Protein AF-A0A940VGE5-F1 (afdb_monomer)

Radius of gyration: 19.13 Å; Cα contacts (8 Å, |Δi|>4): 11; chains: 1; bounding box: 50×44×38 Å

Solvent-accessible surface area (backbone atoms only — not comparable to full-atom values): 4601 Å² total; per-residue (Å²): 142,84,87,67,93,64,66,62,64,66,54,54,49,48,64,59,47,46,59,55,50,51,52,51,51,50,52,53,24,62,75,46,75,68,41,73,60,55,53,63,73,35,67,67,49,32,50,52,51,52,52,53,48,48,67,50,49,52,60,50,52,51,56,56,53,54,60,68,69,69,66,82,74,91,82,124

Secondary structure (DSSP, 8-state):
--S----HHHHHHHHHHHHHHHHHHHHHHHHTTT-TTHHHHSHHHHHHHHHHHHHHHHHHHHHHHHHHHSTTSTT-

Mean predicted aligned error: 9.23 Å

Structure (mmCIF, N/CA/C/O backbone):
data_AF-A0A940VGE5-F1
#
_entry.id   AF-A0A940VGE5-F1
#
loop_
_atom_site.group_PDB
_atom_site.id
_atom_site.type_symbol
_atom_site.label_atom_id
_atom_site.label_alt_id
_atom_site.label_comp_id
_atom_site.label_asym_id
_atom_site.label_entity_id
_atom_site.label_seq_id
_atom_site.pdbx_PDB_ins_code
_atom_site.Cartn_x
_atom_site.Cartn_y
_atom_site.Cartn_z
_atom_site.occupancy
_atom_site.B_iso_or_equiv
_atom_site.auth_seq_id
_atom_site.auth_comp_id
_atom_site.auth_asym_id
_atom_site.auth_atom_id
_atom_site.pdbx_PDB_model_num
ATOM 1 N N . MET A 1 1 ? -11.479 29.071 4.184 1.00 46.16 1 MET A N 1
ATOM 2 C CA . MET A 1 1 ? -11.098 27.763 3.604 1.00 46.16 1 MET A CA 1
ATOM 3 C C . MET A 1 1 ? -10.360 26.910 4.648 1.00 46.16 1 MET A C 1
ATOM 5 O O . MET A 1 1 ? -9.225 26.524 4.438 1.00 46.16 1 MET A O 1
ATOM 9 N N . LYS A 1 2 ? -11.011 26.634 5.789 1.00 48.25 2 LYS A N 1
ATOM 10 C CA . LYS A 1 2 ? -10.529 25.779 6.897 1.00 48.25 2 LYS A CA 1
ATOM 11 C C . LYS A 1 2 ? -11.488 24.590 7.069 1.00 48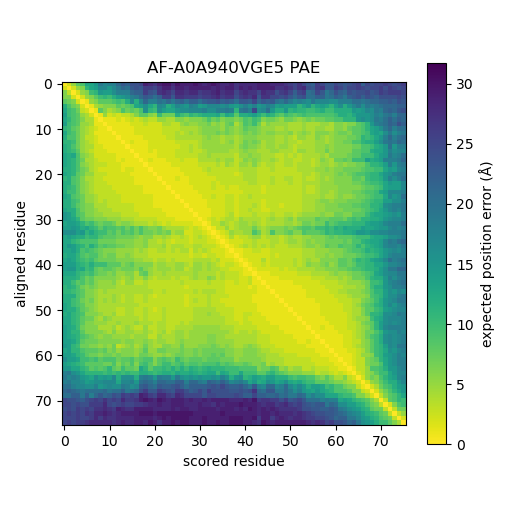.25 2 LYS A C 1
ATOM 13 O O . LYS A 1 2 ? -12.051 24.398 8.136 1.00 48.25 2 LYS A O 1
ATOM 18 N N . LYS A 1 3 ? -11.858 23.927 5.967 1.00 52.25 3 LYS A N 1
ATOM 19 C CA . LYS A 1 3 ? -12.976 22.959 5.982 1.00 52.25 3 LYS A CA 1
ATOM 20 C C . LYS A 1 3 ? -12.529 21.499 6.043 1.00 52.25 3 LYS A C 1
ATOM 22 O O . LYS A 1 3 ? -13.369 20.627 6.191 1.00 52.25 3 LYS A O 1
ATOM 27 N N . PHE A 1 4 ? -11.225 21.252 5.993 1.00 58.50 4 PHE A N 1
ATOM 28 C CA . PHE A 1 4 ? -10.647 19.931 6.160 1.00 58.50 4 PHE A CA 1
ATOM 29 C C . PHE A 1 4 ? -9.285 20.104 6.832 1.00 58.50 4 PHE A C 1
ATOM 31 O O . PHE A 1 4 ? -8.301 20.386 6.156 1.00 58.50 4 PHE A O 1
ATOM 38 N N . ASP A 1 5 ? -9.243 20.012 8.162 1.00 62.50 5 ASP A N 1
ATOM 39 C CA . ASP A 1 5 ? -8.023 20.040 8.990 1.00 62.50 5 ASP A CA 1
ATOM 40 C C . ASP A 1 5 ? -7.195 18.749 8.788 1.00 62.50 5 ASP A C 1
ATOM 42 O O . ASP A 1 5 ? -6.706 18.126 9.726 1.00 62.50 5 ASP A O 1
ATOM 46 N N . TYR A 1 6 ? -7.087 18.279 7.539 1.00 68.56 6 TYR A N 1
ATOM 47 C CA . TYR A 1 6 ? -6.178 17.196 7.213 1.00 68.56 6 TYR A CA 1
ATOM 48 C C . TYR A 1 6 ? -4.767 17.764 7.319 1.00 68.56 6 TYR A C 1
ATOM 50 O O . TYR A 1 6 ? -4.457 18.750 6.639 1.00 68.56 6 TYR A O 1
ATOM 58 N N . PRO A 1 7 ? -3.903 17.176 8.159 1.00 78.12 7 PRO A N 1
ATOM 59 C CA . PRO A 1 7 ? -2.542 17.654 8.272 1.00 78.12 7 PRO A CA 1
ATOM 60 C C . PRO A 1 7 ? -1.893 17.574 6.884 1.00 78.12 7 PRO A C 1
ATOM 62 O O . PRO A 1 7 ? -1.847 16.515 6.261 1.00 78.12 7 PRO A O 1
ATOM 65 N N . GLY A 1 8 ? -1.424 18.712 6.362 1.00 82.81 8 GLY A N 1
ATOM 66 C CA . GLY A 1 8 ? -0.850 18.777 5.012 1.00 82.81 8 GLY A CA 1
ATOM 67 C C . GLY A 1 8 ? 0.390 17.890 4.853 1.00 82.81 8 GLY A C 1
ATOM 68 O O . GLY A 1 8 ? 0.661 17.395 3.764 1.00 82.81 8 GLY A O 1
ATOM 69 N N . ALA A 1 9 ? 1.103 17.628 5.954 1.00 88.69 9 ALA A N 1
ATOM 70 C CA . ALA A 1 9 ? 2.302 16.796 5.980 1.00 88.69 9 ALA A CA 1
ATOM 71 C C . ALA A 1 9 ? 2.070 15.355 5.462 1.00 88.69 9 ALA A C 1
ATOM 73 O O . ALA A 1 9 ? 2.742 14.975 4.504 1.00 88.69 9 ALA A O 1
ATOM 74 N N . PRO A 1 10 ? 1.130 14.551 6.001 1.00 87.31 10 PRO A N 1
ATOM 75 C CA . PRO A 1 10 ? 0.844 13.221 5.461 1.00 87.31 10 PRO A CA 1
ATOM 76 C C . PRO A 1 10 ? 0.305 13.231 4.028 1.00 87.31 10 PRO A C 1
ATOM 78 O O . PRO A 1 10 ? 0.577 12.288 3.291 1.00 87.31 10 PRO A O 1
ATOM 81 N N . LEU A 1 11 ? -0.395 14.289 3.598 1.00 90.69 11 LEU A N 1
ATOM 82 C CA . LEU A 1 11 ? -0.842 14.404 2.207 1.00 90.69 11 LEU A CA 1
ATOM 83 C C . LEU A 1 11 ? 0.355 14.522 1.251 1.00 90.69 11 LEU A C 1
ATOM 85 O O . LEU A 1 11 ? 0.461 13.768 0.288 1.00 90.69 11 LEU A O 1
ATOM 89 N N . VAL A 1 12 ? 1.285 15.433 1.550 1.00 92.69 12 VAL A N 1
ATOM 90 C CA . VAL A 1 12 ? 2.521 15.618 0.774 1.00 92.69 12 VAL A CA 1
ATOM 91 C C . VAL A 1 12 ? 3.373 14.352 0.809 1.00 92.69 12 VAL A C 1
ATOM 93 O O . VAL A 1 12 ? 3.869 13.919 -0.228 1.00 92.69 12 VAL A O 1
ATOM 96 N N . LEU A 1 13 ? 3.496 13.717 1.979 1.00 92.88 13 LEU A N 1
ATOM 97 C CA . LEU A 1 13 ? 4.222 12.459 2.124 1.00 92.88 13 LEU A CA 1
ATOM 98 C C . LEU A 1 13 ? 3.613 11.357 1.248 1.00 92.88 13 LEU A C 1
ATOM 100 O O . LEU A 1 13 ? 4.349 10.674 0.548 1.00 92.88 13 LEU A O 1
ATOM 104 N N . GLY A 1 14 ? 2.286 11.217 1.224 1.00 92.69 14 GLY A N 1
ATOM 105 C CA . GLY A 1 14 ? 1.601 10.261 0.352 1.00 92.69 14 GLY A CA 1
ATOM 106 C C . GLY A 1 14 ? 1.851 10.529 -1.134 1.00 92.69 14 GLY A C 1
ATOM 107 O O . GLY A 1 14 ? 2.129 9.597 -1.883 1.00 92.69 14 GLY A O 1
ATOM 108 N N . VAL A 1 15 ? 1.832 11.799 -1.552 1.00 94.38 15 VAL A N 1
ATOM 109 C CA . VAL A 1 15 ? 2.109 12.200 -2.944 1.00 94.38 15 VAL A CA 1
ATOM 110 C C . VAL A 1 15 ? 3.552 11.900 -3.355 1.00 94.38 15 VAL A C 1
ATOM 112 O O . VAL A 1 15 ? 3.781 11.507 -4.493 1.00 94.38 15 VAL A O 1
ATOM 115 N N . ILE A 1 16 ? 4.523 12.052 -2.452 1.00 95.38 16 ILE A N 1
ATOM 116 C CA . ILE A 1 16 ? 5.935 11.741 -2.729 1.00 95.38 16 ILE A CA 1
ATOM 117 C C . ILE A 1 16 ? 6.181 10.227 -2.706 1.00 95.38 16 ILE A C 1
ATOM 119 O O . ILE A 1 16 ? 6.874 9.697 -3.571 1.00 95.38 16 ILE A O 1
ATOM 123 N N . LEU A 1 17 ? 5.617 9.519 -1.725 1.00 94.81 17 LEU A N 1
ATOM 124 C CA . LEU A 1 17 ? 5.826 8.080 -1.556 1.00 94.81 17 LEU A CA 1
ATOM 125 C C . LEU A 1 17 ? 5.067 7.240 -2.586 1.00 94.81 17 LEU A C 1
ATOM 127 O O . LEU A 1 17 ? 5.535 6.159 -2.928 1.00 94.81 17 LEU A O 1
ATOM 131 N N . GLY A 1 18 ? 3.928 7.718 -3.089 1.00 94.25 18 GLY A N 1
ATOM 132 C CA . GLY A 1 18 ? 3.126 7.045 -4.113 1.00 94.25 18 GLY A CA 1
ATOM 133 C C . GLY A 1 18 ? 3.932 6.596 -5.340 1.00 94.25 18 GLY A C 1
ATOM 134 O O . GLY A 1 18 ? 4.016 5.390 -5.576 1.00 94.25 18 GLY A O 1
ATOM 135 N N . PRO A 1 19 ? 4.582 7.510 -6.089 1.00 95.88 19 PRO A N 1
ATOM 136 C CA . PRO A 1 19 ? 5.381 7.140 -7.258 1.00 95.88 19 PRO A CA 1
ATOM 137 C C . PRO A 1 19 ? 6.572 6.247 -6.891 1.00 95.88 19 PRO A C 1
ATOM 139 O O . PRO A 1 19 ? 6.892 5.317 -7.624 1.00 95.88 19 PRO A O 1
ATOM 142 N N . MET A 1 20 ? 7.189 6.447 -5.720 1.00 96.00 20 MET A N 1
ATOM 143 C CA . MET A 1 20 ? 8.255 5.555 -5.250 1.00 96.00 20 MET A CA 1
ATOM 144 C C . MET A 1 20 ? 7.741 4.129 -5.006 1.00 96.00 20 MET A C 1
ATOM 146 O O . MET A 1 20 ? 8.450 3.160 -5.277 1.00 96.00 20 MET A O 1
ATOM 150 N N . ALA A 1 21 ? 6.527 3.976 -4.477 1.00 94.25 21 ALA A N 1
ATOM 151 C CA . ALA A 1 21 ? 5.912 2.672 -4.265 1.00 94.25 21 ALA A CA 1
ATOM 152 C C . ALA A 1 21 ? 5.596 1.978 -5.598 1.00 94.25 21 ALA A C 1
ATOM 154 O O . ALA A 1 21 ? 5.906 0.797 -5.749 1.00 94.25 21 ALA A O 1
ATOM 155 N N . GLU A 1 22 ? 5.046 2.710 -6.569 1.00 95.12 22 GLU A N 1
ATOM 156 C CA . GLU A 1 22 ? 4.751 2.195 -7.911 1.00 95.12 22 GLU A CA 1
ATOM 157 C C . GLU A 1 22 ? 6.022 1.765 -8.656 1.00 95.12 22 GLU A C 1
ATOM 159 O O . GLU A 1 22 ? 6.082 0.650 -9.179 1.00 95.12 22 GLU A O 1
ATOM 164 N N . ASP A 1 23 ? 7.079 2.579 -8.613 1.00 96.62 23 ASP A N 1
ATOM 165 C CA . ASP A 1 23 ? 8.376 2.240 -9.203 1.00 96.62 23 ASP A CA 1
ATOM 166 C C . ASP A 1 23 ? 8.967 0.967 -8.588 1.00 96.62 23 ASP A C 1
ATOM 168 O O . ASP A 1 23 ? 9.482 0.101 -9.300 1.00 96.62 23 ASP A O 1
ATOM 172 N N . ASN A 1 24 ? 8.895 0.824 -7.263 1.00 92.81 24 ASN A N 1
ATOM 173 C CA . ASN A 1 24 ? 9.401 -0.361 -6.570 1.00 92.81 24 ASN A CA 1
ATOM 174 C C . ASN A 1 24 ? 8.558 -1.609 -6.860 1.00 92.81 24 ASN A C 1
ATOM 176 O O . ASN A 1 24 ? 9.121 -2.692 -7.036 1.00 92.81 24 ASN A O 1
ATOM 180 N N . LEU A 1 25 ? 7.234 -1.470 -6.957 1.00 92.25 25 LEU A N 1
ATOM 181 C CA . LEU A 1 25 ? 6.340 -2.553 -7.359 1.00 92.25 25 LEU A CA 1
ATOM 182 C C . LEU A 1 25 ? 6.650 -3.011 -8.787 1.00 92.25 25 LEU A C 1
ATOM 184 O O . LEU A 1 25 ? 6.829 -4.204 -9.025 1.00 92.25 25 LEU A O 1
ATOM 188 N N . ASN A 1 26 ? 6.783 -2.073 -9.725 1.00 94.31 26 ASN A N 1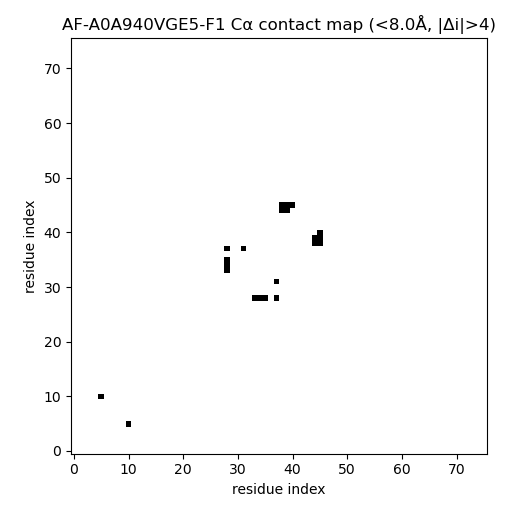
ATOM 189 C CA . ASN A 1 26 ? 7.098 -2.381 -11.115 1.00 94.31 26 ASN A CA 1
ATOM 190 C C . ASN A 1 26 ? 8.475 -3.049 -11.238 1.00 94.31 26 ASN A C 1
ATOM 192 O O . ASN A 1 26 ? 8.614 -4.081 -11.888 1.00 94.31 26 ASN A O 1
ATOM 196 N N . ARG A 1 27 ? 9.492 -2.546 -10.524 1.00 93.06 27 ARG A N 1
ATOM 197 C CA . ARG A 1 27 ? 10.814 -3.193 -10.446 1.00 93.06 27 ARG A CA 1
ATOM 198 C C . ARG A 1 27 ? 10.724 -4.624 -9.919 1.00 93.06 27 ARG A C 1
ATOM 200 O O . ARG A 1 27 ? 11.356 -5.511 -10.487 1.00 93.06 27 ARG A O 1
ATOM 207 N N . ALA A 1 28 ? 9.946 -4.862 -8.864 1.00 91.38 28 ALA A N 1
ATOM 208 C CA . ALA A 1 28 ? 9.758 -6.200 -8.308 1.00 91.38 28 ALA A CA 1
ATOM 209 C C . ALA A 1 28 ? 9.082 -7.154 -9.308 1.00 91.38 28 ALA A C 1
ATOM 211 O O . ALA A 1 28 ? 9.516 -8.300 -9.449 1.00 91.38 28 ALA A O 1
ATOM 212 N N . LEU A 1 29 ? 8.067 -6.678 -10.036 1.00 92.38 29 LEU A N 1
ATOM 213 C CA . LEU A 1 29 ? 7.376 -7.451 -11.068 1.00 92.38 29 LEU A CA 1
ATOM 214 C C . LEU A 1 29 ? 8.277 -7.719 -12.274 1.00 92.38 29 LEU A C 1
ATOM 216 O O . LEU A 1 29 ? 8.356 -8.858 -12.718 1.00 92.38 29 LEU A O 1
ATOM 220 N N . LEU A 1 30 ? 9.026 -6.726 -12.756 1.00 93.88 30 LEU A N 1
ATOM 221 C CA . LEU A 1 30 ? 9.997 -6.889 -13.842 1.00 93.88 30 LEU A CA 1
ATOM 222 C C . LEU A 1 30 ? 11.047 -7.958 -13.515 1.00 93.88 30 LEU A C 1
ATOM 224 O O . LEU A 1 30 ? 11.313 -8.830 -14.340 1.00 93.88 30 LEU A O 1
ATOM 228 N N . VAL A 1 31 ? 11.599 -7.938 -12.298 1.00 92.00 31 VAL A N 1
ATOM 229 C CA . VAL A 1 31 ? 12.560 -8.954 -11.824 1.00 92.00 31 VAL A CA 1
ATOM 230 C C . VAL A 1 31 ? 11.920 -10.341 -11.718 1.00 92.00 31 VAL A C 1
ATOM 232 O O . VAL A 1 31 ? 12.600 -11.349 -11.896 1.00 92.00 31 VAL A O 1
ATOM 235 N N . SER A 1 32 ? 10.614 -10.399 -11.468 1.00 90.12 32 SER A N 1
ATOM 236 C CA . SER A 1 32 ? 9.849 -11.642 -11.322 1.00 90.12 32 SER A CA 1
ATOM 237 C C . SER A 1 32 ? 9.155 -12.069 -12.617 1.00 90.12 32 SER A C 1
ATOM 239 O O . SER A 1 32 ? 8.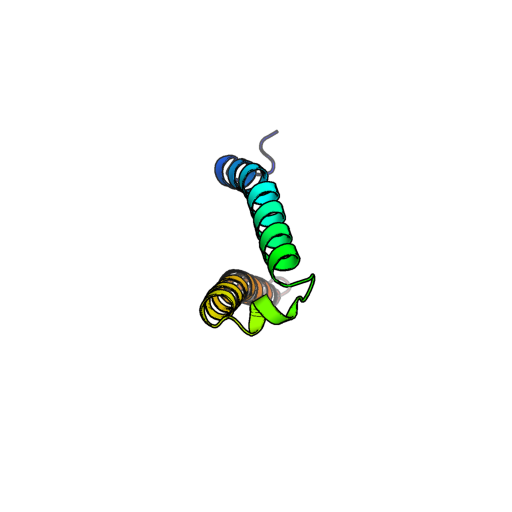213 -12.850 -12.568 1.00 90.12 32 SER A O 1
ATOM 241 N N . ALA A 1 33 ? 9.580 -11.544 -13.774 1.00 91.06 33 ALA A N 1
ATOM 242 C CA . ALA A 1 33 ? 8.977 -11.831 -15.079 1.00 91.06 33 ALA A CA 1
ATOM 243 C C . ALA A 1 33 ? 7.453 -11.576 -15.130 1.00 91.06 33 ALA A C 1
ATOM 245 O O . ALA A 1 33 ? 6.698 -12.329 -15.740 1.00 91.06 33 ALA A O 1
ATOM 246 N N . ASN A 1 34 ? 7.008 -10.491 -14.491 1.00 86.69 34 ASN A N 1
ATOM 247 C CA . ASN A 1 34 ? 5.612 -10.067 -14.355 1.00 86.69 34 ASN A CA 1
ATOM 248 C C . ASN A 1 34 ? 4.720 -11.046 -13.560 1.00 86.69 34 ASN A C 1
ATOM 250 O O . ASN A 1 34 ? 3.493 -11.008 -13.673 1.00 86.69 34 ASN A O 1
ATOM 254 N N . ASP A 1 35 ? 5.322 -11.907 -12.735 1.00 90.06 35 ASP A N 1
ATOM 255 C CA . ASP A 1 35 ? 4.600 -12.791 -11.824 1.00 90.06 35 ASP A CA 1
ATOM 256 C C . ASP A 1 35 ? 4.246 -12.073 -10.511 1.00 90.06 35 ASP A C 1
ATOM 258 O O . ASP A 1 35 ? 5.108 -11.732 -9.698 1.00 90.06 35 ASP A O 1
ATOM 262 N N . TRP A 1 36 ? 2.948 -11.874 -10.283 1.00 89.31 36 TRP A N 1
ATOM 263 C CA . TRP A 1 36 ? 2.399 -11.251 -9.074 1.00 89.31 36 TRP A CA 1
ATOM 264 C C . TRP A 1 36 ? 2.481 -12.147 -7.836 1.00 89.31 36 TRP A C 1
ATOM 266 O O . TRP A 1 36 ? 2.402 -11.654 -6.706 1.00 89.31 36 TRP A O 1
ATOM 276 N N . SER A 1 37 ? 2.673 -13.455 -8.018 1.00 90.88 37 SER A N 1
ATOM 277 C CA . SER 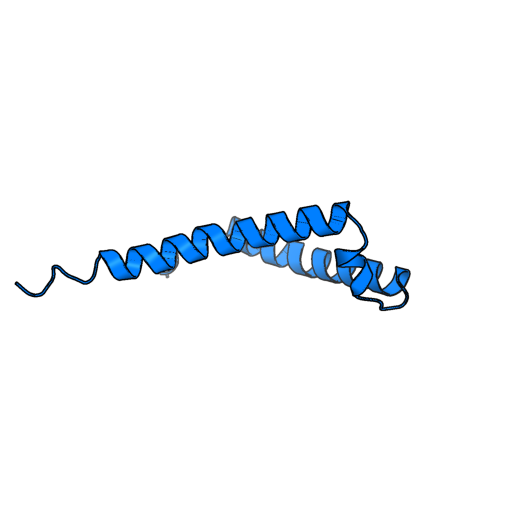A 1 37 ? 2.788 -14.406 -6.916 1.00 90.88 37 SER A CA 1
ATOM 278 C C . SER A 1 37 ? 4.015 -14.138 -6.040 1.00 90.88 37 SER A C 1
ATOM 280 O O . SER A 1 37 ? 4.007 -14.497 -4.861 1.00 90.88 37 SER A O 1
ATOM 282 N N . ILE A 1 38 ? 5.023 -13.415 -6.551 1.00 89.06 38 ILE A N 1
ATOM 283 C CA . ILE A 1 38 ? 6.227 -13.028 -5.804 1.00 89.06 38 ILE A CA 1
ATOM 284 C C . ILE A 1 38 ? 5.910 -12.275 -4.505 1.00 89.06 38 ILE A C 1
ATOM 286 O O . ILE A 1 38 ? 6.608 -12.450 -3.503 1.00 89.06 38 ILE A O 1
ATOM 290 N N . LEU A 1 39 ? 4.836 -11.479 -4.494 1.00 88.56 39 LEU A N 1
ATOM 291 C CA . LEU A 1 39 ? 4.425 -10.686 -3.334 1.00 88.56 39 LEU A CA 1
ATOM 292 C C . LEU A 1 39 ? 3.972 -11.567 -2.161 1.00 88.56 39 LEU A C 1
ATOM 294 O O . LEU A 1 39 ? 4.108 -11.160 -1.007 1.00 88.56 39 LEU A O 1
ATOM 298 N N . VAL A 1 40 ? 3.470 -12.769 -2.463 1.00 91.69 40 VAL A N 1
ATOM 299 C CA . VAL A 1 40 ? 2.954 -13.749 -1.494 1.00 91.69 40 VAL A CA 1
ATOM 300 C C . VAL A 1 40 ? 3.981 -14.850 -1.213 1.00 91.69 40 V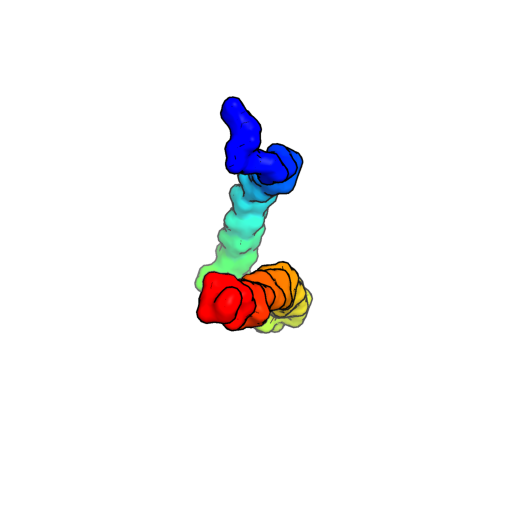AL A C 1
ATOM 302 O O . VAL A 1 40 ? 4.110 -15.293 -0.076 1.00 91.69 40 VAL A O 1
ATOM 305 N N . GLN A 1 41 ? 4.754 -15.269 -2.220 1.00 91.44 41 GLN A N 1
ATOM 306 C CA . GLN A 1 41 ? 5.790 -16.299 -2.077 1.00 91.44 41 GLN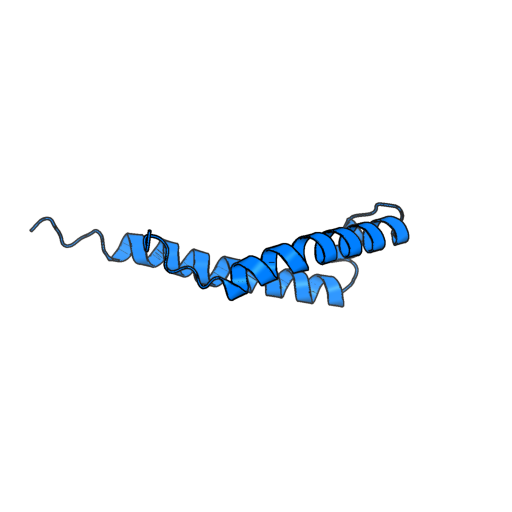 A CA 1
ATOM 307 C C . GLN A 1 41 ? 6.984 -15.829 -1.234 1.00 91.44 41 GLN A C 1
ATOM 309 O O . GLN A 1 41 ? 7.656 -16.640 -0.598 1.00 91.44 41 GLN A O 1
ATOM 314 N N . ARG A 1 42 ? 7.272 -14.520 -1.212 1.00 90.50 42 ARG A N 1
ATOM 315 C CA . ARG A 1 42 ? 8.343 -13.941 -0.388 1.00 90.50 42 ARG A CA 1
ATOM 316 C C . ARG A 1 42 ? 7.820 -13.713 1.039 1.00 90.50 42 ARG A C 1
ATOM 318 O O . ARG A 1 42 ? 7.021 -12.798 1.232 1.00 90.50 42 ARG A O 1
ATOM 325 N N . PRO A 1 43 ? 8.319 -14.429 2.066 1.00 90.31 43 PRO A N 1
ATOM 326 C CA . PRO A 1 43 ? 7.774 -14.344 3.428 1.00 90.31 43 PRO A CA 1
ATOM 327 C C . PRO A 1 43 ? 7.890 -12.940 4.042 1.00 90.31 43 PRO A C 1
ATOM 329 O O . PRO A 1 43 ? 7.013 -12.505 4.785 1.00 90.31 43 PRO A O 1
ATOM 332 N N . ILE A 1 44 ? 8.943 -12.195 3.690 1.00 93.81 44 ILE A N 1
ATOM 333 C CA . ILE A 1 44 ? 9.137 -10.807 4.134 1.00 93.81 44 ILE A CA 1
ATOM 334 C C . ILE A 1 44 ? 8.067 -9.896 3.517 1.00 93.81 44 ILE A C 1
ATOM 336 O O . ILE A 1 44 ? 7.397 -9.165 4.240 1.00 93.81 44 ILE A O 1
ATOM 340 N N . SER A 1 45 ? 7.866 -9.984 2.197 1.00 92.94 45 SER A N 1
ATOM 341 C CA . SER A 1 45 ? 6.827 -9.223 1.487 1.00 92.94 45 SER A CA 1
ATOM 342 C C . SER A 1 45 ? 5.442 -9.534 2.046 1.00 92.94 45 SER A C 1
ATOM 344 O O . SER A 1 45 ? 4.684 -8.622 2.368 1.00 92.94 45 SER A O 1
ATOM 346 N N . LEU A 1 46 ? 5.148 -10.821 2.251 1.00 94.00 46 LEU A N 1
ATOM 347 C CA . LEU A 1 46 ? 3.889 -11.276 2.826 1.00 94.00 46 LEU A CA 1
ATOM 348 C C . LEU A 1 46 ? 3.654 -10.687 4.223 1.00 94.00 46 LEU A C 1
ATOM 350 O O . LEU A 1 46 ? 2.559 -10.214 4.511 1.00 94.00 46 LEU A O 1
ATOM 354 N N . THR A 1 47 ? 4.684 -10.662 5.073 1.00 96.06 47 THR A N 1
ATOM 355 C CA . THR A 1 47 ? 4.594 -10.081 6.422 1.00 96.06 47 THR A CA 1
ATOM 356 C C . THR A 1 47 ? 4.228 -8.599 6.359 1.00 96.06 47 THR A C 1
ATOM 358 O O . THR A 1 47 ? 3.296 -8.167 7.034 1.00 96.06 47 THR A O 1
ATOM 361 N N . PHE A 1 48 ? 4.904 -7.819 5.511 1.00 94.38 48 PHE A N 1
ATOM 362 C CA . PHE A 1 48 ? 4.588 -6.400 5.325 1.00 94.38 48 PHE A CA 1
ATOM 363 C C . PHE A 1 48 ? 3.192 -6.177 4.740 1.00 94.38 48 PHE A C 1
ATOM 365 O O . PHE A 1 48 ? 2.493 -5.264 5.173 1.00 94.38 48 PHE A O 1
ATOM 372 N N . LEU A 1 49 ? 2.761 -7.020 3.802 1.00 93.94 49 LEU A N 1
ATOM 373 C CA . LEU A 1 49 ? 1.433 -6.941 3.199 1.00 93.94 49 LEU A CA 1
ATOM 374 C C . LEU A 1 49 ? 0.327 -7.227 4.224 1.00 93.94 49 LEU A C 1
ATOM 376 O O . LEU A 1 49 ? -0.669 -6.508 4.269 1.00 93.94 49 LEU A O 1
ATOM 380 N N . ILE A 1 50 ? 0.531 -8.214 5.102 1.00 96.75 50 ILE A N 1
ATOM 381 C CA . ILE A 1 50 ? -0.372 -8.500 6.225 1.00 96.75 50 ILE A CA 1
ATOM 382 C C . ILE A 1 50 ? -0.409 -7.317 7.199 1.00 96.75 50 ILE A C 1
ATOM 384 O O . ILE A 1 50 ? -1.492 -6.879 7.580 1.00 96.75 50 ILE A O 1
ATOM 388 N N . LEU A 1 51 ? 0.747 -6.763 7.579 1.00 96.69 51 LEU A N 1
ATOM 389 C CA . LEU A 1 51 ? 0.808 -5.600 8.471 1.00 96.69 51 LEU A CA 1
ATOM 390 C C . LEU A 1 51 ? 0.097 -4.379 7.874 1.00 96.69 51 LEU A C 1
ATOM 392 O O . LEU A 1 51 ? -0.658 -3.711 8.579 1.00 96.69 51 LEU A O 1
ATOM 396 N N . ALA A 1 52 ? 0.285 -4.115 6.579 1.00 94.06 52 ALA A N 1
ATOM 397 C CA . ALA A 1 52 ? -0.406 -3.043 5.870 1.00 94.06 52 ALA A CA 1
ATOM 398 C C . ALA A 1 52 ? -1.927 -3.263 5.852 1.00 94.06 52 ALA A C 1
ATOM 400 O O . ALA A 1 52 ? -2.687 -2.338 6.139 1.00 94.06 52 ALA A O 1
ATOM 401 N N . ALA A 1 53 ? -2.378 -4.493 5.583 1.00 96.38 53 ALA A N 1
ATOM 402 C CA . ALA A 1 53 ? -3.794 -4.838 5.626 1.00 96.38 53 ALA A CA 1
ATOM 403 C C . ALA A 1 53 ? -4.384 -4.622 7.028 1.00 96.38 53 ALA A C 1
ATOM 405 O O . ALA A 1 53 ? -5.430 -3.993 7.153 1.00 96.38 53 ALA A O 1
ATOM 406 N N . ILE A 1 54 ? -3.699 -5.059 8.089 1.00 97.50 54 ILE A N 1
ATOM 407 C CA . ILE A 1 54 ? -4.128 -4.844 9.481 1.00 97.50 54 ILE A CA 1
ATOM 408 C C . ILE A 1 54 ? -4.215 -3.346 9.799 1.00 97.50 54 ILE A C 1
ATOM 410 O O . ILE A 1 54 ? -5.216 -2.901 10.360 1.00 97.50 54 ILE A O 1
ATOM 414 N N . ALA A 1 55 ? -3.207 -2.563 9.406 1.00 95.12 55 ALA A N 1
ATOM 415 C CA . ALA A 1 55 ? -3.161 -1.122 9.650 1.00 95.12 55 ALA A CA 1
ATOM 416 C C . ALA A 1 55 ? -4.338 -0.364 9.014 1.00 95.12 55 ALA A C 1
ATOM 418 O O . ALA A 1 55 ? -4.744 0.667 9.541 1.00 95.12 55 ALA A O 1
ATOM 419 N N . ILE A 1 56 ? -4.901 -0.875 7.915 1.00 94.62 56 ILE A N 1
ATOM 420 C CA . ILE A 1 56 ? -6.082 -0.300 7.258 1.00 94.62 56 ILE A CA 1
ATOM 421 C C . ILE A 1 56 ? -7.376 -0.891 7.834 1.00 94.62 56 ILE A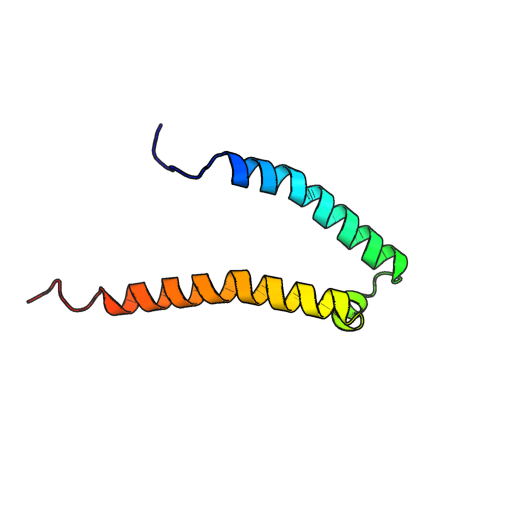 C 1
ATOM 423 O O . ILE A 1 56 ? -8.295 -0.151 8.177 1.00 94.62 56 ILE A O 1
ATOM 427 N N . VAL A 1 57 ? -7.464 -2.218 7.957 1.00 96.56 57 VAL A N 1
ATOM 428 C CA . VAL A 1 57 ? -8.696 -2.934 8.327 1.00 96.56 57 VAL A CA 1
ATOM 429 C C . VAL A 1 57 ? -9.099 -2.673 9.775 1.00 96.56 57 VAL A C 1
ATOM 431 O O . VAL A 1 57 ? -10.286 -2.512 10.039 1.00 96.56 57 VAL A O 1
ATOM 434 N N . VAL A 1 58 ? -8.149 -2.598 10.711 1.00 95.75 58 VAL A N 1
ATOM 435 C CA . VAL A 1 58 ? -8.450 -2.355 12.132 1.00 95.75 58 VAL A CA 1
ATOM 436 C C . VAL A 1 58 ? -9.165 -1.016 12.352 1.00 95.75 58 VAL A C 1
ATOM 438 O O . VAL A 1 58 ? -10.289 -1.054 12.857 1.00 95.75 58 VAL A O 1
ATOM 441 N N . PRO A 1 59 ? -8.600 0.148 11.964 1.00 92.38 59 PRO A N 1
ATOM 442 C CA . PRO A 1 59 ? -9.278 1.428 12.166 1.00 92.38 59 PRO A CA 1
ATOM 443 C C . PRO A 1 59 ? -10.563 1.537 11.340 1.00 92.38 59 PRO A C 1
ATOM 445 O O . PRO A 1 59 ? -11.528 2.164 11.774 1.00 92.38 59 PRO A O 1
ATOM 448 N N . LEU A 1 60 ? -10.602 0.907 10.163 1.00 93.31 60 LEU A N 1
ATOM 449 C CA . LEU A 1 60 ? -11.791 0.885 9.322 1.00 93.31 60 LEU A CA 1
ATOM 450 C C . LEU A 1 60 ? -12.939 0.112 9.993 1.00 93.31 60 LEU A C 1
ATOM 452 O O . LEU A 1 60 ? -14.059 0.612 10.063 1.00 93.31 60 LEU A O 1
ATOM 456 N N . TYR A 1 61 ? -12.662 -1.070 10.548 1.00 94.00 61 TYR A N 1
ATOM 457 C CA . TYR A 1 61 ? -13.643 -1.877 11.276 1.00 94.00 61 TYR A CA 1
ATOM 458 C C . TYR A 1 61 ? -14.133 -1.180 12.550 1.00 94.00 61 TYR A C 1
ATOM 460 O O . TYR A 1 61 ? -15.335 -1.173 12.821 1.00 94.00 61 TYR A O 1
ATOM 468 N N . THR A 1 62 ? -13.238 -0.548 13.319 1.00 92.00 62 THR A N 1
ATOM 469 C CA . THR A 1 62 ? -13.643 0.222 14.506 1.00 92.00 62 THR A CA 1
ATOM 470 C C . THR A 1 62 ? -14.519 1.414 14.131 1.00 92.00 62 THR A C 1
ATOM 472 O O . THR A 1 62 ? -15.552 1.617 14.764 1.00 92.00 62 THR A O 1
ATOM 475 N N . ALA A 1 63 ? -14.174 2.141 13.062 1.00 90.12 63 ALA A N 1
ATOM 476 C CA . ALA A 1 63 ? -14.952 3.282 12.586 1.00 90.12 63 ALA A CA 1
ATOM 477 C C . ALA A 1 63 ? -16.354 2.883 12.091 1.00 90.12 63 ALA A C 1
ATOM 479 O O . ALA A 1 63 ? -17.312 3.621 12.315 1.00 90.12 63 ALA A O 1
ATOM 480 N N . TYR A 1 64 ? -16.504 1.723 11.440 1.00 89.69 64 TYR A N 1
ATOM 481 C CA . TYR A 1 64 ? -17.827 1.214 11.062 1.00 89.69 64 TYR A CA 1
ATOM 482 C C . TYR A 1 64 ? -18.657 0.803 12.282 1.00 89.69 64 TYR A C 1
ATOM 484 O O . TYR A 1 64 ? -19.826 1.167 12.368 1.00 89.69 64 TYR A O 1
ATOM 492 N N . ARG A 1 65 ? -18.053 0.125 13.263 1.00 88.06 65 ARG A N 1
ATOM 493 C CA . ARG A 1 65 ? -18.754 -0.334 14.472 1.00 88.06 65 ARG A CA 1
ATOM 494 C C . ARG A 1 65 ? -19.261 0.812 15.354 1.00 88.06 65 ARG A C 1
ATOM 496 O O . ARG A 1 65 ? -20.323 0.697 15.956 1.00 88.06 65 ARG A O 1
ATOM 503 N N . GLU A 1 66 ? -18.518 1.912 15.449 1.00 77.81 66 GLU A N 1
ATOM 504 C CA . GLU A 1 66 ? -18.918 3.082 16.248 1.00 77.81 66 GLU A CA 1
ATOM 505 C C . GLU A 1 66 ? -20.129 3.819 15.660 1.00 77.81 66 GLU A C 1
ATOM 507 O O . GLU A 1 66 ? -20.930 4.381 16.406 1.00 77.81 66 GLU A O 1
ATOM 512 N N . ARG A 1 67 ? -20.317 3.771 14.336 1.00 65.94 67 ARG A N 1
ATOM 513 C CA . ARG A 1 67 ? -21.477 4.385 13.673 1.00 65.94 67 ARG A CA 1
ATOM 514 C C . ARG A 1 67 ? -22.790 3.674 13.998 1.00 65.94 67 ARG A C 1
ATOM 516 O O . ARG A 1 67 ? -23.811 4.346 14.103 1.00 65.94 67 ARG A O 1
ATOM 523 N N . ASP A 1 68 ? -22.749 2.364 14.220 1.00 61.62 68 ASP A N 1
ATOM 524 C CA . ASP A 1 68 ? -23.933 1.573 14.575 1.00 61.62 68 ASP A CA 1
ATOM 525 C C . ASP A 1 68 ? -24.321 1.710 16.061 1.00 61.62 68 ASP A C 1
ATOM 527 O O . ASP A 1 68 ? -25.490 1.562 16.412 1.00 61.62 68 ASP A O 1
ATOM 531 N N . LEU A 1 69 ? -23.370 2.043 16.943 1.00 65.94 69 LEU A N 1
ATOM 532 C CA . LEU A 1 69 ? -23.603 2.173 18.391 1.00 65.94 69 LEU A CA 1
ATOM 533 C C . LEU A 1 69 ? -24.174 3.537 18.820 1.00 65.94 69 LEU A C 1
ATOM 535 O O . LEU A 1 69 ? -24.802 3.619 19.870 1.00 65.94 69 LEU A O 1
ATOM 539 N N . ILE A 1 70 ? -23.980 4.598 18.028 1.00 60.34 70 ILE A N 1
ATOM 540 C CA . ILE A 1 70 ? -24.406 5.976 18.360 1.00 60.34 70 ILE A CA 1
ATOM 541 C C . ILE A 1 70 ? -25.822 6.301 17.823 1.00 60.34 70 ILE A C 1
ATOM 543 O O . ILE A 1 70 ? -26.431 7.294 18.211 1.00 60.34 70 ILE A O 1
ATOM 547 N N . ALA A 1 71 ? -26.395 5.454 16.964 1.00 62.25 71 ALA A N 1
ATOM 548 C CA . ALA A 1 71 ? -27.704 5.677 16.343 1.00 62.25 71 ALA A CA 1
ATOM 549 C C . ALA A 1 71 ? -28.995 5.355 17.157 1.00 62.25 71 ALA A C 1
ATOM 551 O O . ALA A 1 71 ? -30.057 5.703 16.641 1.00 62.25 71 ALA A O 1
ATOM 552 N N . PRO A 1 72 ? -29.014 4.740 18.366 1.00 57.75 72 PRO A N 1
ATOM 553 C CA . PRO A 1 72 ? -30.290 4.357 18.992 1.00 57.75 72 PRO A CA 1
ATOM 554 C C . PRO A 1 72 ? -30.945 5.384 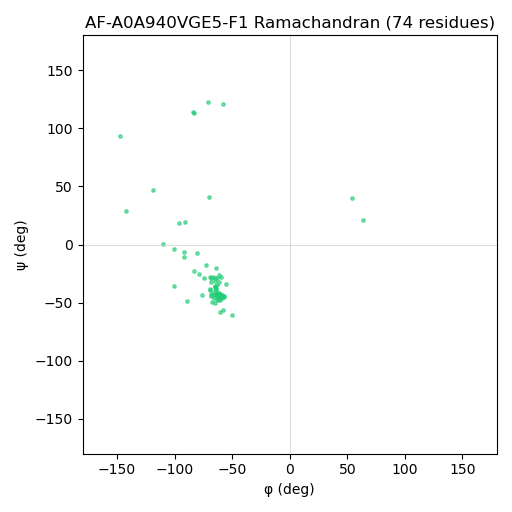19.944 1.00 57.75 72 PRO A C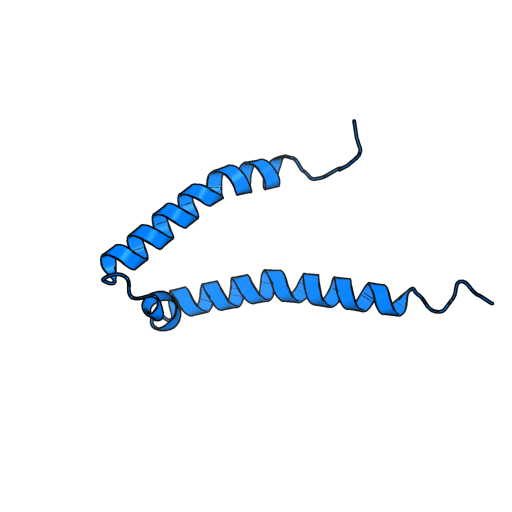 1
ATOM 556 O O . PRO A 1 72 ? -32.072 5.137 20.360 1.00 57.75 72 PRO A O 1
ATOM 559 N N . GLU A 1 73 ? -30.318 6.517 20.298 1.00 61.69 73 GLU A N 1
ATOM 560 C CA . GLU A 1 73 ? -30.812 7.366 21.415 1.00 61.69 73 GLU A CA 1
ATOM 561 C C . GLU A 1 73 ? -31.423 8.730 21.026 1.00 61.69 73 GLU A C 1
ATOM 563 O O . GLU A 1 73 ? -31.875 9.473 21.889 1.00 61.69 73 GLU A O 1
ATOM 568 N N . ALA A 1 74 ? -31.500 9.085 19.738 1.00 60.53 74 ALA A N 1
ATOM 569 C CA . ALA A 1 74 ? -32.014 10.395 19.305 1.00 60.53 74 ALA A CA 1
ATOM 570 C C . ALA A 1 74 ? -33.538 10.435 19.032 1.00 60.53 74 ALA A C 1
ATOM 572 O O . ALA A 1 74 ? -34.003 11.300 18.289 1.00 60.53 74 ALA A O 1
ATOM 573 N N . THR A 1 75 ? -34.328 9.486 19.549 1.00 56.16 75 THR A N 1
ATOM 574 C CA . THR A 1 75 ? -35.775 9.390 19.237 1.00 56.16 75 THR A CA 1
ATOM 575 C C . THR A 1 75 ? -36.670 8.977 20.416 1.00 56.16 75 THR A C 1
ATOM 577 O O . THR A 1 75 ? -37.721 8.379 20.189 1.00 56.16 75 THR A O 1
ATOM 580 N N . ALA A 1 76 ? -36.290 9.297 21.657 1.00 48.28 76 ALA A N 1
ATOM 581 C CA . ALA A 1 76 ? -37.143 9.105 22.837 1.00 48.28 76 ALA A CA 1
ATOM 582 C C . ALA A 1 76 ? -37.586 10.443 23.444 1.00 48.28 76 ALA A C 1
ATOM 584 O O . ALA A 1 76 ? -36.724 11.343 23.567 1.00 48.28 76 ALA A O 1
#

Foldseek 3Di:
DPPDVPPVVVVVVCVVVVVVVVVVVVVQCVVVVNDPCSCVVPVVSVVVVVVVCCVPVVVVVVVVVVVVVVPPPPPD

Sequence (76 aa):
MKKFDYPGAPLVLGVILGPMAEDNLNRALLVSANDWSILVQRPISLTFLILAAIAIVVPLYTAYRERDLIAPEATA

pLDDT: mean 85.09, std 14.45, range [46.16, 97.5]